Protein AF-A0AAE3W154-F1 (afdb_monomer_lite)

Radius of gyration: 11.86 Å; chains: 1; bounding box: 26×26×31 Å

pLDDT: mean 96.84, std 4.9, range [58.5, 98.81]

Foldseek 3Di:
DDKDKAAFDVQAFQFPPPGHDGGIKMWDWDADPQKTWIWIDRPPDPDITGGVVRIDGHPDRVCRVVSVVVVRVVTHDPPD

Secondary structure (DSSP, 8-state):
-EEEEEEB-TT-EEETTTEEE-SEEEEEEEEETTEEEEEEEETT-S--EEEEEEEEE-SSGGGHHHHHHHHHHHHB-S--

Sequence (80 aa):
MADADIVAGPGGVMTDEVGVVTGELTLRSEVVDGHAVLRVQYKDAEEWYAVTGGKAALKDPADLDAVHAIAVGLLHRPEG

Organism: NCBI:txid137267

Structure (mmCIF, N/CA/C/O backbone):
data_AF-A0AAE3W154-F1
#
_entry.id   AF-A0AAE3W154-F1
#
loop_
_atom_site.group_PDB
_atom_site.id
_atom_site.type_symbol
_atom_site.label_atom_id
_atom_site.label_alt_id
_atom_site.label_comp_id
_atom_site.label_asym_id
_atom_site.label_entity_id
_atom_site.label_seq_id
_atom_site.pdbx_PDB_ins_code
_atom_site.Cartn_x
_atom_site.Cartn_y
_atom_site.Cartn_z
_atom_site.occupancy
_atom_site.B_iso_or_equiv
_atom_site.auth_seq_id
_atom_site.auth_comp_id
_atom_site.auth_asym_id
_atom_site.auth_atom_id
_atom_site.pdbx_PDB_model_num
ATOM 1 N N . MET A 1 1 ? 11.719 0.168 -3.480 1.00 92.25 1 MET A N 1
ATOM 2 C CA . MET A 1 1 ? 10.766 -0.122 -2.391 1.00 92.25 1 MET A CA 1
ATOM 3 C C . MET A 1 1 ? 10.438 1.201 -1.739 1.00 92.25 1 MET A C 1
ATOM 5 O O . MET A 1 1 ? 11.365 1.977 -1.537 1.00 92.25 1 MET A O 1
ATOM 9 N N . ALA A 1 2 ? 9.163 1.453 -1.475 1.00 97.69 2 ALA A N 1
ATOM 10 C CA . ALA A 1 2 ? 8.656 2.681 -0.878 1.00 97.69 2 ALA A CA 1
ATOM 11 C C . ALA A 1 2 ? 7.596 2.326 0.170 1.00 97.69 2 ALA A C 1
ATOM 13 O O . ALA A 1 2 ? 6.724 1.502 -0.111 1.00 97.69 2 ALA A O 1
ATOM 14 N N . ASP A 1 3 ? 7.687 2.950 1.343 1.00 98.38 3 ASP A N 1
ATOM 15 C CA . ASP A 1 3 ? 6.787 2.723 2.473 1.00 98.38 3 ASP A CA 1
ATOM 16 C C . ASP A 1 3 ? 6.131 4.050 2.888 1.00 98.38 3 ASP A C 1
ATOM 18 O O . ASP A 1 3 ? 6.774 5.102 2.862 1.00 98.38 3 ASP A O 1
ATOM 22 N N . ALA A 1 4 ? 4.866 3.993 3.304 1.00 98.62 4 ALA A N 1
ATOM 23 C CA . ALA A 1 4 ? 4.140 5.127 3.865 1.00 98.62 4 ALA A CA 1
ATOM 24 C C . ALA A 1 4 ? 3.132 4.670 4.924 1.00 98.62 4 ALA A C 1
ATOM 26 O O . ALA A 1 4 ? 2.393 3.706 4.718 1.00 98.62 4 ALA A O 1
ATOM 27 N N . ASP A 1 5 ? 3.055 5.408 6.029 1.00 98.56 5 ASP A N 1
ATOM 28 C CA . ASP A 1 5 ? 1.983 5.231 7.004 1.00 98.56 5 ASP A CA 1
ATOM 29 C C . ASP A 1 5 ? 0.685 5.844 6.477 1.00 98.56 5 ASP A C 1
ATOM 31 O O . ASP A 1 5 ? 0.658 6.980 5.988 1.00 98.56 5 ASP A O 1
ATOM 35 N N . ILE A 1 6 ? -0.410 5.094 6.593 1.00 98.44 6 ILE A N 1
ATOM 36 C CA . ILE A 1 6 ? -1.726 5.513 6.137 1.00 98.44 6 ILE A CA 1
ATOM 37 C C . ILE A 1 6 ? -2.832 5.269 7.158 1.00 98.44 6 ILE A C 1
ATOM 39 O O . ILE A 1 6 ? -2.758 4.366 7.983 1.00 98.44 6 ILE A O 1
ATOM 43 N N . VAL A 1 7 ? -3.901 6.058 7.050 1.00 98.44 7 VAL A N 1
ATOM 44 C CA . VAL A 1 7 ? -5.183 5.757 7.693 1.00 98.44 7 VAL A CA 1
ATOM 45 C C . VAL A 1 7 ? -6.132 5.262 6.612 1.00 98.44 7 VAL A C 1
ATOM 47 O O . VAL A 1 7 ? -6.439 6.000 5.673 1.00 98.44 7 VAL A O 1
ATOM 50 N N . ALA A 1 8 ? -6.564 4.006 6.719 1.00 97.31 8 ALA A N 1
ATOM 51 C C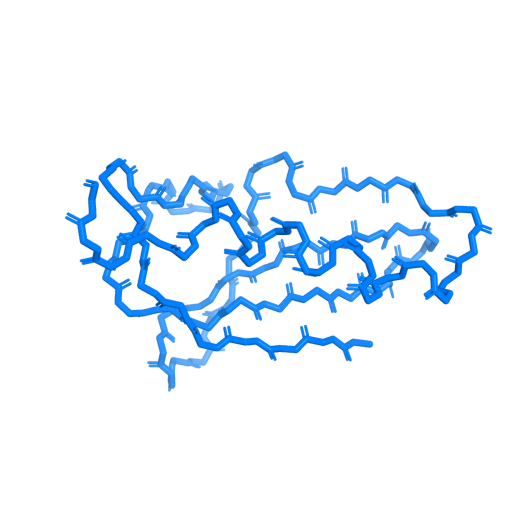A . ALA A 1 8 ? -7.460 3.404 5.742 1.00 97.31 8 ALA A CA 1
ATOM 52 C C . ALA A 1 8 ? -8.817 4.123 5.723 1.00 97.31 8 ALA A C 1
ATOM 54 O O . ALA A 1 8 ? -9.407 4.384 6.773 1.00 97.31 8 ALA A O 1
ATOM 55 N N . GLY A 1 9 ? -9.324 4.403 4.523 1.00 93.44 9 GLY A N 1
ATOM 56 C CA . GLY A 1 9 ? -10.623 5.047 4.354 1.00 93.44 9 GLY A CA 1
ATOM 57 C C . GLY A 1 9 ? -11.835 4.195 4.753 1.00 93.44 9 GLY A C 1
ATOM 58 O O . GLY A 1 9 ? -11.705 3.006 5.054 1.00 93.44 9 GLY A O 1
ATOM 59 N N . PRO A 1 10 ? -13.049 4.775 4.679 1.00 89.69 10 PRO A N 1
ATOM 60 C CA . PRO A 1 10 ? -14.304 4.045 4.820 1.00 89.69 10 PRO A CA 1
ATOM 61 C C . PRO A 1 10 ? -14.343 2.841 3.873 1.00 89.69 10 PRO A C 1
ATOM 63 O O . PRO A 1 10 ? -14.197 3.003 2.661 1.00 89.69 10 PRO A O 1
ATOM 66 N N . GLY A 1 11 ? -14.522 1.645 4.437 1.00 92.62 11 GLY A N 1
ATOM 67 C CA . GLY A 1 11 ? -14.466 0.369 3.712 1.00 92.62 11 GLY A CA 1
ATOM 68 C C . GLY A 1 11 ? -13.134 -0.381 3.822 1.00 92.62 11 GLY A C 1
ATOM 69 O O . GLY A 1 11 ? -13.090 -1.548 3.450 1.00 92.62 11 GLY A O 1
ATOM 70 N N . GLY A 1 12 ? -12.092 0.242 4.382 1.00 96.38 12 GLY A N 1
ATOM 71 C CA . GLY A 1 12 ? -10.789 -0.376 4.621 1.00 96.38 12 GLY A CA 1
ATOM 72 C C . GLY A 1 12 ? -9.998 -0.692 3.350 1.00 96.38 12 GLY A C 1
ATOM 73 O O . GLY A 1 12 ? -10.316 -0.230 2.254 1.00 96.38 12 GLY A O 1
ATOM 74 N N . VAL A 1 13 ? -8.940 -1.485 3.511 1.00 98.19 13 VAL A N 1
ATOM 75 C CA . VAL A 1 13 ? -8.140 -2.049 2.419 1.00 98.19 13 VAL A CA 1
ATOM 76 C C . VAL A 1 13 ? -8.471 -3.532 2.316 1.00 98.19 13 VAL A C 1
ATOM 78 O O . VAL A 1 13 ? -8.331 -4.263 3.292 1.00 98.19 13 VAL A O 1
ATOM 81 N N . MET A 1 14 ? -8.923 -3.981 1.146 1.00 98.31 14 MET A N 1
ATOM 82 C CA . MET A 1 14 ? -9.134 -5.407 0.897 1.00 98.31 14 MET A CA 1
ATOM 83 C C . MET A 1 14 ? -7.783 -6.105 0.701 1.00 98.31 14 MET A C 1
ATOM 85 O O . MET A 1 14 ? -6.945 -5.634 -0.072 1.00 98.31 14 MET A O 1
ATOM 89 N N . THR A 1 15 ? -7.598 -7.224 1.391 1.00 98.62 15 THR A N 1
ATOM 90 C CA . THR A 1 15 ? -6.409 -8.077 1.328 1.00 98.62 15 THR A CA 1
ATOM 91 C C . THR A 1 15 ? -6.777 -9.500 0.941 1.00 98.62 15 THR A C 1
ATOM 93 O O . THR A 1 15 ? -7.897 -9.954 1.202 1.00 98.62 15 THR A O 1
ATOM 96 N N . ASP A 1 16 ? -5.831 -10.208 0.332 1.00 98.31 16 ASP A N 1
ATOM 97 C CA . ASP A 1 16 ? -6.060 -11.569 -0.152 1.00 98.31 16 ASP A CA 1
ATOM 98 C C . ASP A 1 16 ? -6.152 -12.585 1.000 1.00 98.31 16 ASP A C 1
ATOM 100 O O . ASP A 1 16 ? -6.874 -13.577 0.896 1.00 98.31 16 ASP A O 1
ATOM 104 N N . GLU A 1 17 ? -5.447 -12.342 2.107 1.00 98.19 17 GLU A N 1
ATOM 105 C CA . GLU A 1 17 ? -5.319 -13.288 3.215 1.00 98.19 17 GLU A CA 1
ATOM 106 C C . GLU A 1 17 ? -6.412 -13.132 4.277 1.00 98.19 17 GLU A C 1
ATOM 108 O O . GLU A 1 17 ? -6.985 -14.128 4.722 1.00 98.19 17 GLU A O 1
ATOM 113 N N . VAL A 1 18 ? -6.698 -11.898 4.708 1.00 97.62 18 VAL A N 1
ATOM 114 C CA . VAL A 1 18 ? -7.543 -11.633 5.892 1.00 97.62 18 VAL A CA 1
ATOM 115 C C . VAL A 1 18 ? -8.797 -10.817 5.581 1.00 97.62 18 VAL A C 1
ATOM 117 O O . VAL A 1 18 ? -9.571 -10.487 6.480 1.00 97.62 18 VAL A O 1
ATOM 120 N N . GLY A 1 19 ? -9.049 -10.517 4.307 1.00 97.94 19 GLY A N 1
ATOM 121 C CA . GLY A 1 19 ? -10.172 -9.685 3.895 1.00 97.94 19 GLY A CA 1
ATOM 122 C C . GLY A 1 19 ? -9.908 -8.208 4.173 1.00 97.94 19 GLY A C 1
ATOM 123 O O . GLY A 1 19 ? -8.854 -7.684 3.823 1.00 97.94 19 GLY A O 1
ATOM 124 N N . VAL A 1 20 ? -10.874 -7.498 4.753 1.00 98.12 20 VAL A N 1
ATOM 125 C CA . VAL A 1 20 ? -10.763 -6.046 4.949 1.00 98.12 20 VAL A CA 1
ATOM 126 C C . VAL A 1 20 ? -9.949 -5.718 6.201 1.00 98.12 20 VAL A C 1
ATOM 128 O O . VAL A 1 20 ? -10.334 -6.098 7.305 1.00 98.12 20 VAL A O 1
ATOM 131 N N . VAL A 1 21 ? -8.888 -4.924 6.040 1.00 97.75 21 VAL A N 1
ATOM 132 C CA . VAL A 1 21 ? -8.130 -4.307 7.141 1.00 97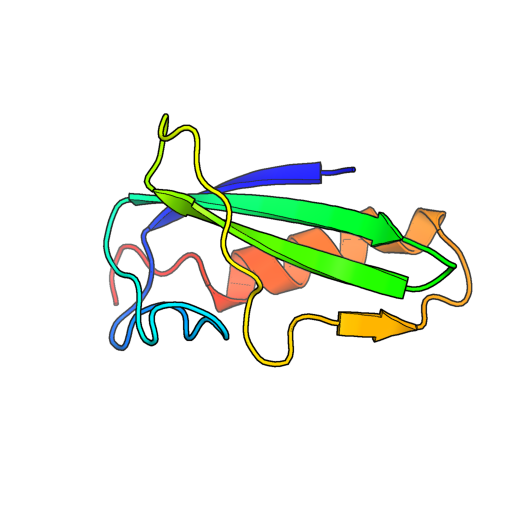.75 21 VAL A CA 1
ATOM 133 C C . VAL A 1 21 ? -8.437 -2.809 7.246 1.00 97.75 21 VAL A C 1
ATOM 135 O O . VAL A 1 21 ? -8.658 -2.128 6.244 1.00 97.75 21 VAL A O 1
ATOM 138 N N . THR A 1 22 ? -8.480 -2.275 8.465 1.00 97.19 22 THR A N 1
ATOM 139 C CA . THR A 1 22 ? -8.916 -0.894 8.758 1.00 97.19 22 THR A CA 1
ATOM 140 C C . THR A 1 22 ? -8.002 -0.217 9.776 1.00 97.19 22 THR A C 1
ATOM 142 O O . THR A 1 22 ? -7.336 -0.906 10.540 1.00 97.19 22 THR A O 1
ATOM 145 N N . GLY A 1 23 ? -8.066 1.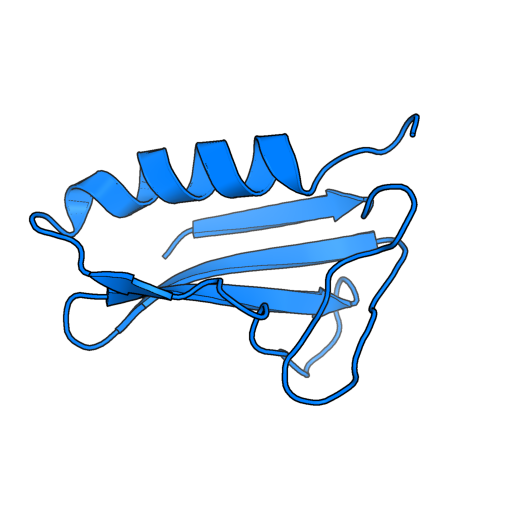111 9.886 1.00 96.81 23 GLY A N 1
ATOM 146 C CA . GLY A 1 23 ? -7.320 1.873 10.894 1.00 96.81 23 GLY A CA 1
ATOM 147 C C . GLY A 1 23 ? -5.952 2.331 10.392 1.00 96.81 23 GLY A C 1
ATOM 148 O O . GLY A 1 23 ? -5.811 2.651 9.210 1.00 96.81 23 GLY A O 1
ATOM 149 N N . GLU A 1 24 ? -4.971 2.399 11.295 1.00 98.25 24 GLU A N 1
ATOM 150 C CA . GLU A 1 24 ? -3.592 2.780 10.972 1.00 98.25 24 GLU A CA 1
ATOM 151 C C . GLU A 1 24 ? -2.822 1.598 10.382 1.00 98.25 24 GLU A C 1
ATOM 153 O O . GLU A 1 24 ? -2.664 0.549 11.015 1.00 98.25 24 GLU A O 1
ATOM 158 N N . LEU A 1 25 ? -2.329 1.783 9.163 1.00 98.62 25 LEU A N 1
ATOM 159 C CA . LEU A 1 25 ? -1.600 0.781 8.402 1.00 98.62 25 LEU A CA 1
ATOM 160 C C . LEU A 1 25 ? -0.266 1.357 7.930 1.00 98.62 25 LEU A C 1
ATOM 162 O O . LEU A 1 25 ? -0.141 2.564 7.730 1.00 98.62 25 LEU A O 1
ATOM 166 N N . THR A 1 26 ? 0.694 0.489 7.647 1.00 98.75 26 THR A N 1
ATOM 167 C CA . THR A 1 26 ? 1.845 0.837 6.808 1.00 98.75 26 THR A CA 1
ATOM 168 C C . THR A 1 26 ? 1.637 0.190 5.443 1.00 98.75 26 THR A C 1
ATOM 170 O O . THR A 1 26 ? 1.456 -1.024 5.348 1.00 98.75 26 THR A O 1
ATOM 173 N N . LEU A 1 27 ? 1.635 0.999 4.384 1.00 98.75 27 LEU A N 1
ATOM 174 C CA . LEU A 1 27 ? 1.614 0.556 2.992 1.00 98.75 27 LEU A CA 1
ATOM 175 C C . LEU A 1 27 ? 3.048 0.419 2.485 1.00 98.75 27 LEU A C 1
ATOM 177 O O . LEU A 1 27 ? 3.828 1.361 2.593 1.00 98.75 27 LEU A O 1
ATOM 181 N N . ARG A 1 28 ? 3.354 -0.713 1.854 1.00 98.81 28 ARG A N 1
ATOM 182 C CA . ARG A 1 28 ? 4.600 -0.972 1.131 1.00 98.81 28 ARG A CA 1
ATOM 183 C C . ARG A 1 28 ? 4.322 -1.183 -0.346 1.00 98.81 28 ARG A C 1
ATOM 185 O O . ARG A 1 28 ? 3.431 -1.944 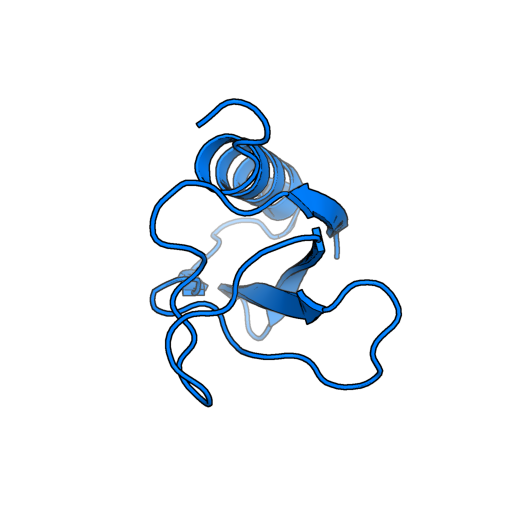-0.720 1.00 98.81 28 ARG A O 1
ATOM 192 N N . SER A 1 29 ? 5.136 -0.556 -1.184 1.00 98.75 29 SER A N 1
ATOM 193 C CA . SER A 1 29 ? 5.222 -0.807 -2.620 1.00 98.75 29 SER A CA 1
ATOM 194 C C . SER A 1 29 ? 6.625 -1.284 -2.973 1.00 98.75 29 SER A C 1
ATOM 196 O O . SER A 1 29 ? 7.627 -0.649 -2.636 1.00 98.75 29 SER A O 1
ATOM 198 N N . GLU A 1 30 ? 6.728 -2.389 -3.697 1.00 98.38 30 GLU A N 1
ATOM 199 C CA . GLU A 1 30 ? 8.010 -2.955 -4.118 1.00 98.38 30 GLU A CA 1
ATOM 200 C C . GLU A 1 30 ? 7.936 -3.564 -5.517 1.00 98.38 30 GLU A C 1
ATOM 202 O O . GLU A 1 30 ? 6.854 -3.877 -6.008 1.00 98.38 30 GLU A O 1
ATOM 207 N N . VAL A 1 31 ? 9.095 -3.709 -6.168 1.00 98.44 31 VAL A N 1
ATOM 208 C CA . VAL A 1 31 ? 9.194 -4.403 -7.455 1.00 98.44 31 VAL A CA 1
ATOM 209 C C . VAL A 1 31 ? 9.594 -5.850 -7.206 1.00 98.44 31 VAL A C 1
ATOM 211 O O . VAL A 1 31 ? 10.690 -6.107 -6.715 1.00 98.44 31 VAL A O 1
ATOM 214 N N . VAL A 1 32 ? 8.730 -6.786 -7.589 1.00 97.81 32 VAL A N 1
ATOM 215 C CA . VAL A 1 32 ? 8.979 -8.232 -7.543 1.00 97.81 32 VAL A CA 1
ATOM 216 C C . VAL A 1 32 ? 8.758 -8.791 -8.941 1.00 97.81 32 VAL A C 1
ATOM 218 O O . VAL A 1 32 ? 7.674 -8.636 -9.502 1.00 97.81 32 VAL A O 1
ATOM 221 N N . ASP A 1 33 ? 9.787 -9.401 -9.528 1.00 96.88 33 ASP A N 1
ATOM 222 C CA . ASP A 1 33 ? 9.735 -9.998 -10.872 1.00 96.88 33 ASP A CA 1
ATOM 223 C C . ASP A 1 33 ? 9.130 -9.059 -11.936 1.00 96.88 33 ASP A C 1
AT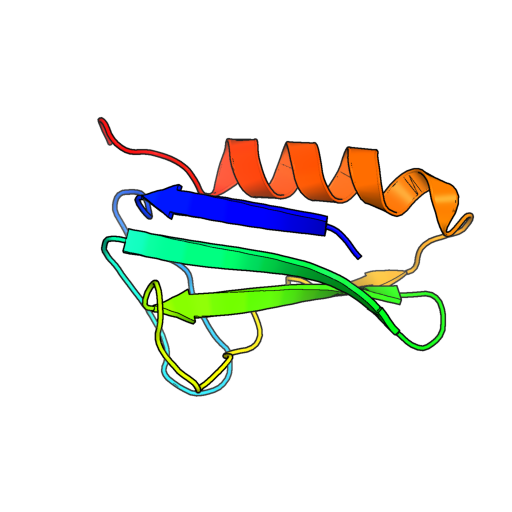OM 225 O O . ASP A 1 33 ? 8.243 -9.434 -12.705 1.00 96.88 33 ASP A O 1
ATOM 229 N N . GLY A 1 34 ? 9.556 -7.790 -11.935 1.00 97.69 34 GLY A N 1
ATOM 230 C CA . GLY A 1 34 ? 9.073 -6.763 -12.869 1.00 97.69 34 GLY A CA 1
ATOM 231 C C . GLY A 1 34 ? 7.654 -6.246 -12.597 1.00 97.69 34 GLY A C 1
ATOM 232 O O . GLY A 1 34 ? 7.105 -5.516 -13.418 1.00 97.69 34 GLY A O 1
ATOM 233 N N . HIS A 1 35 ? 7.045 -6.601 -11.466 1.00 98.44 35 HIS A N 1
ATOM 234 C CA . HIS A 1 35 ? 5.728 -6.113 -11.063 1.00 98.44 35 HIS A CA 1
ATOM 235 C C . HIS A 1 35 ? 5.835 -5.200 -9.849 1.00 98.44 35 HIS A C 1
ATOM 237 O O . HIS A 1 35 ? 6.511 -5.549 -8.887 1.00 98.44 35 HIS A O 1
ATOM 243 N N . ALA A 1 36 ? 5.105 -4.088 -9.853 1.00 98.50 36 ALA A N 1
ATOM 244 C CA . ALA A 1 36 ? 4.741 -3.414 -8.617 1.00 98.50 36 ALA A CA 1
ATOM 245 C C . ALA A 1 36 ? 3.834 -4.345 -7.805 1.00 98.50 36 ALA A C 1
ATOM 247 O O . ALA A 1 36 ? 2.861 -4.880 -8.342 1.00 98.50 36 ALA A O 1
ATOM 248 N N . VAL A 1 37 ? 4.153 -4.528 -6.529 1.00 98.62 37 VAL A N 1
ATOM 249 C CA . VAL A 1 37 ? 3.366 -5.287 -5.558 1.00 98.62 37 VAL A CA 1
ATOM 250 C C . VAL A 1 37 ? 3.103 -4.389 -4.357 1.00 98.62 37 VAL A C 1
ATOM 252 O O . VAL A 1 37 ? 4.035 -3.805 -3.802 1.00 98.62 37 VAL A O 1
ATOM 255 N N . LEU A 1 38 ? 1.832 -4.272 -3.980 1.00 98.75 38 LEU A N 1
ATOM 256 C CA . LEU A 1 38 ? 1.370 -3.539 -2.810 1.00 98.75 38 LEU A CA 1
ATOM 257 C C . LEU A 1 38 ? 1.073 -4.508 -1.668 1.00 98.75 38 LEU A C 1
ATOM 259 O O . LEU A 1 38 ? 0.352 -5.495 -1.841 1.00 98.75 38 LEU A O 1
ATOM 263 N N . ARG A 1 39 ? 1.599 -4.196 -0.488 1.00 98.75 39 ARG A N 1
ATOM 264 C CA . ARG A 1 39 ? 1.327 -4.911 0.758 1.00 98.75 39 ARG A CA 1
ATOM 265 C C . ARG A 1 39 ? 0.966 -3.920 1.847 1.00 98.75 39 ARG A C 1
ATOM 267 O O . ARG A 1 39 ? 1.461 -2.796 1.842 1.00 98.75 39 ARG A O 1
ATOM 274 N N . VAL A 1 40 ? 0.139 -4.340 2.789 1.00 98.75 40 VAL A N 1
ATOM 275 C CA . VAL A 1 40 ? -0.178 -3.563 3.986 1.00 98.75 40 VAL A CA 1
ATOM 276 C C . VAL A 1 40 ? 0.085 -4.388 5.227 1.00 98.75 40 VAL A C 1
ATOM 278 O O . VAL A 1 40 ? -0.124 -5.595 5.234 1.00 98.75 40 VAL A O 1
ATOM 281 N N . GLN A 1 41 ? 0.499 -3.726 6.289 1.00 98.62 41 GLN A N 1
ATOM 282 C CA . GLN A 1 41 ? 0.455 -4.272 7.636 1.00 98.62 41 GLN A CA 1
ATOM 283 C C . GLN A 1 41 ? -0.322 -3.317 8.529 1.00 98.62 41 GLN A C 1
ATOM 285 O O . GLN A 1 41 ? -0.429 -2.127 8.222 1.00 98.62 41 GLN A O 1
ATOM 290 N N . TYR A 1 42 ? -0.806 -3.809 9.665 1.00 98.44 42 TYR A N 1
ATOM 291 C CA . TYR A 1 42 ? -1.087 -2.899 10.771 1.00 98.44 42 TYR A CA 1
ATOM 292 C C . TYR A 1 42 ? 0.202 -2.174 11.147 1.00 98.44 42 TYR A C 1
ATOM 294 O O . TYR A 1 42 ? 1.277 -2.775 11.123 1.00 98.44 42 TYR A O 1
ATOM 302 N N . LYS A 1 43 ? 0.106 -0.880 11.449 1.00 97.81 43 LYS A N 1
ATOM 303 C CA . LYS A 1 43 ? 1.284 -0.089 11.804 1.00 97.81 43 LYS A CA 1
ATOM 304 C C . LYS A 1 43 ? 2.079 -0.778 12.923 1.00 97.81 43 LYS A C 1
ATOM 306 O O . LYS A 1 43 ? 1.495 -1.242 13.900 1.00 97.81 43 LYS A O 1
ATOM 311 N N . ASP A 1 44 ? 3.394 -0.878 12.730 1.00 96.31 44 ASP A N 1
ATOM 312 C CA . ASP A 1 44 ? 4.354 -1.556 13.619 1.00 96.31 44 ASP A CA 1
ATOM 313 C C . ASP A 1 44 ? 4.114 -3.062 13.872 1.00 96.31 44 ASP A C 1
ATOM 315 O O . ASP A 1 44 ? 4.773 -3.657 14.727 1.00 96.31 44 ASP A O 1
ATOM 319 N N . ALA A 1 45 ? 3.212 -3.709 13.127 1.00 97.69 45 ALA A N 1
ATOM 320 C CA . ALA A 1 45 ? 3.075 -5.162 13.154 1.00 97.69 45 ALA A CA 1
ATOM 321 C C . ALA A 1 45 ? 4.238 -5.850 12.417 1.00 97.69 45 ALA A C 1
ATOM 323 O O . ALA A 1 45 ? 5.008 -5.218 11.698 1.00 97.69 45 ALA A O 1
ATOM 324 N N . GLU A 1 46 ? 4.368 -7.164 12.606 1.00 97.00 46 GLU A N 1
ATOM 325 C CA . GLU A 1 46 ? 5.362 -7.980 11.891 1.00 97.00 46 GLU A CA 1
ATOM 326 C C . GLU A 1 46 ? 4.807 -8.566 10.581 1.00 97.00 46 GLU A C 1
ATOM 328 O O . GLU A 1 46 ? 5.564 -8.895 9.665 1.00 97.00 46 GLU A O 1
ATOM 333 N N . GLU A 1 47 ? 3.485 -8.720 10.498 1.00 98.06 47 GLU A N 1
ATOM 334 C CA . GLU A 1 47 ? 2.811 -9.456 9.432 1.00 98.06 47 GLU A CA 1
ATOM 335 C C . GLU A 1 47 ? 2.298 -8.532 8.323 1.00 98.06 47 GLU A C 1
ATOM 337 O O . GLU A 1 47 ? 1.615 -7.541 8.583 1.00 98.06 47 GLU A O 1
ATOM 342 N N . TRP A 1 48 ? 2.603 -8.904 7.077 1.00 98.44 48 TRP A N 1
ATOM 343 C CA . TRP A 1 48 ? 2.217 -8.185 5.865 1.00 98.44 48 TRP A CA 1
ATOM 344 C C . TRP A 1 48 ? 1.189 -8.980 5.064 1.00 98.44 48 TRP A C 1
ATOM 346 O O . TRP A 1 48 ? 1.381 -10.166 4.805 1.00 98.44 48 TRP A O 1
ATOM 356 N N . TYR A 1 49 ? 0.166 -8.285 4.582 1.00 98.50 49 TYR A N 1
ATOM 357 C CA . TYR A 1 49 ? -0.924 -8.817 3.771 1.00 98.50 49 TYR A CA 1
ATOM 358 C C . TYR A 1 49 ? -0.870 -8.231 2.359 1.00 98.50 49 TYR A C 1
ATOM 360 O O . TYR A 1 49 ? -0.584 -7.041 2.180 1.00 98.50 49 TYR A O 1
ATOM 368 N N . ALA A 1 50 ? -1.137 -9.042 1.339 1.00 98.50 50 ALA A N 1
ATOM 369 C CA . ALA A 1 50 ? -1.197 -8.578 -0.039 1.00 98.50 50 ALA A CA 1
ATOM 370 C C . ALA A 1 50 ? -2.469 -7.753 -0.264 1.00 98.50 50 ALA A C 1
ATOM 372 O O . ALA A 1 50 ? -3.569 -8.192 0.060 1.00 98.50 50 ALA A O 1
ATOM 373 N N . VAL A 1 51 ? -2.336 -6.559 -0.850 1.00 98.56 51 VAL A N 1
ATOM 374 C CA . VAL A 1 51 ? -3.505 -5.759 -1.241 1.00 98.56 51 VAL A CA 1
ATOM 375 C C . VAL A 1 51 ? -4.173 -6.427 -2.440 1.00 98.56 51 VAL A C 1
ATOM 377 O O . VAL A 1 51 ? -3.534 -6.616 -3.480 1.00 98.56 51 VAL A O 1
ATOM 380 N N . THR A 1 52 ? -5.468 -6.728 -2.342 1.00 98.25 52 THR A N 1
ATOM 381 C CA . THR A 1 52 ? -6.221 -7.333 -3.445 1.00 98.25 52 THR A CA 1
ATOM 382 C C . THR A 1 52 ? -6.224 -6.404 -4.657 1.00 98.25 52 THR A C 1
ATOM 384 O O . THR A 1 52 ? -6.603 -5.236 -4.573 1.00 98.25 52 THR A O 1
ATOM 387 N N . GLY A 1 53 ? -5.779 -6.916 -5.807 1.00 97.19 53 GLY A N 1
ATOM 388 C CA . GLY A 1 53 ? -5.602 -6.120 -7.030 1.00 97.19 53 GLY A CA 1
ATOM 389 C C . GLY A 1 53 ? -4.380 -5.189 -7.014 1.00 97.19 53 GLY A C 1
ATOM 390 O O . GLY A 1 53 ? -4.125 -4.500 -7.998 1.00 97.19 53 GLY A O 1
ATOM 391 N N . GLY A 1 54 ? -3.581 -5.194 -5.946 1.00 97.56 54 GLY A N 1
ATOM 392 C CA . GLY A 1 54 ? -2.383 -4.373 -5.765 1.00 97.56 54 GLY A CA 1
ATOM 393 C C . GLY A 1 54 ? -1.142 -4.878 -6.504 1.00 97.56 54 GLY A C 1
ATOM 394 O O . GLY A 1 54 ? -0.029 -4.661 -6.034 1.00 97.56 54 GLY A O 1
ATOM 395 N N . LYS A 1 55 ? -1.301 -5.575 -7.636 1.00 98.19 55 LYS A N 1
ATOM 396 C CA . LYS A 1 55 ? -0.191 -6.072 -8.459 1.00 98.19 55 LYS A CA 1
ATOM 397 C C . LYS A 1 55 ? -0.348 -5.630 -9.909 1.00 98.19 55 LYS A C 1
ATOM 399 O O . LYS A 1 55 ? -1.366 -5.912 -10.534 1.00 98.19 55 LYS A O 1
ATOM 404 N N . ALA A 1 56 ? 0.688 -5.012 -10.467 1.00 98.12 56 ALA A N 1
ATOM 405 C CA . ALA A 1 56 ? 0.713 -4.589 -11.866 1.00 98.12 56 ALA A CA 1
ATOM 406 C C . ALA A 1 56 ? 2.123 -4.695 -12.454 1.00 98.12 56 ALA A C 1
ATOM 408 O O . ALA A 1 56 ? 3.105 -4.438 -11.763 1.00 98.12 56 ALA A O 1
ATOM 409 N N . ALA A 1 57 ? 2.236 -5.068 -13.730 1.00 98.06 57 ALA A N 1
ATOM 410 C CA . ALA A 1 57 ? 3.521 -5.061 -14.425 1.00 98.06 57 ALA A CA 1
ATOM 411 C C . ALA A 1 57 ? 4.046 -3.623 -14.569 1.00 98.06 57 ALA A C 1
ATOM 413 O O . ALA A 1 57 ? 3.293 -2.723 -14.945 1.00 98.06 57 ALA A O 1
ATOM 414 N N . LEU A 1 58 ? 5.337 -3.425 -14.309 1.00 97.31 58 LEU A N 1
ATOM 415 C CA . LEU A 1 58 ? 6.036 -2.171 -14.565 1.00 97.31 58 LEU A CA 1
ATOM 416 C C . LEU A 1 58 ? 6.945 -2.322 -15.779 1.00 97.31 58 LEU A C 1
ATOM 418 O O . LEU A 1 58 ? 7.656 -3.315 -15.925 1.00 97.31 58 LEU A O 1
ATOM 422 N N . LYS A 1 59 ? 6.939 -1.310 -16.648 1.00 96.44 59 LYS A N 1
ATOM 423 C CA . LYS A 1 59 ? 7.876 -1.240 -17.773 1.00 96.44 59 LYS A CA 1
ATOM 424 C C . LYS A 1 59 ? 9.259 -0.776 -17.314 1.00 96.44 59 LYS A C 1
ATOM 426 O O . LYS A 1 59 ? 10.256 -1.300 -17.801 1.00 96.44 59 LYS A O 1
ATOM 431 N N . ASP A 1 60 ? 9.298 0.181 -16.392 1.00 97.38 60 ASP A N 1
ATOM 432 C CA . ASP A 1 60 ? 10.511 0.684 -15.758 1.00 97.38 60 ASP A CA 1
ATOM 433 C C . ASP A 1 60 ? 10.355 0.594 -14.227 1.00 97.38 60 ASP A C 1
ATOM 435 O O . ASP A 1 60 ? 9.381 1.120 -13.684 1.00 97.38 60 ASP A O 1
ATOM 439 N N . PRO A 1 61 ? 11.272 -0.068 -13.496 1.00 96.25 61 PRO A N 1
ATOM 440 C CA . PRO A 1 61 ? 11.265 -0.066 -12.034 1.00 96.25 61 PRO A CA 1
ATOM 441 C C . PRO A 1 61 ? 11.302 1.335 -11.403 1.00 96.25 61 PRO A C 1
ATOM 443 O O . PRO A 1 61 ? 10.854 1.485 -10.266 1.00 96.25 61 PRO A O 1
ATOM 446 N N . ALA A 1 62 ? 11.811 2.350 -12.113 1.00 96.75 62 ALA A N 1
ATOM 447 C CA . ALA A 1 62 ? 11.807 3.740 -11.658 1.00 96.75 62 ALA A CA 1
ATOM 448 C C . ALA A 1 62 ? 10.390 4.334 -11.538 1.00 96.75 62 ALA A C 1
ATOM 450 O O . ALA A 1 62 ? 10.189 5.276 -10.775 1.00 96.75 62 ALA A O 1
ATOM 451 N N . ASP A 1 63 ? 9.392 3.754 -12.215 1.00 97.75 63 ASP A N 1
ATOM 452 C CA . ASP A 1 63 ? 7.993 4.191 -12.125 1.00 97.75 63 ASP A CA 1
ATOM 453 C C . ASP A 1 63 ? 7.325 3.792 -10.792 1.00 97.75 63 ASP A C 1
ATOM 455 O O . ASP A 1 63 ? 6.188 4.193 -10.522 1.00 97.75 63 ASP A O 1
ATOM 459 N N . LEU A 1 64 ? 8.005 3.013 -9.935 1.00 98.50 64 LEU A N 1
ATOM 460 C CA . LEU A 1 64 ? 7.458 2.553 -8.656 1.00 98.50 64 LEU A CA 1
ATOM 461 C C . LEU A 1 64 ? 7.004 3.718 -7.766 1.00 98.50 64 LEU A C 1
ATOM 463 O O . LEU A 1 64 ? 5.943 3.617 -7.155 1.00 98.50 64 LEU A O 1
ATOM 467 N N . ASP A 1 65 ? 7.761 4.816 -7.713 1.00 98.12 65 ASP A N 1
ATOM 468 C CA . ASP A 1 65 ? 7.433 5.964 -6.857 1.00 98.12 65 ASP A CA 1
ATOM 469 C C . ASP A 1 65 ? 6.122 6.639 -7.290 1.00 98.12 65 ASP A C 1
ATOM 471 O O . ASP A 1 65 ? 5.315 7.043 -6.451 1.00 98.12 65 ASP A O 1
ATOM 475 N N . ALA A 1 66 ? 5.855 6.695 -8.600 1.00 98.25 66 ALA A N 1
ATOM 476 C CA . ALA A 1 66 ? 4.599 7.220 -9.130 1.00 98.25 66 ALA A CA 1
ATOM 477 C C . ALA A 1 66 ? 3.411 6.304 -8.79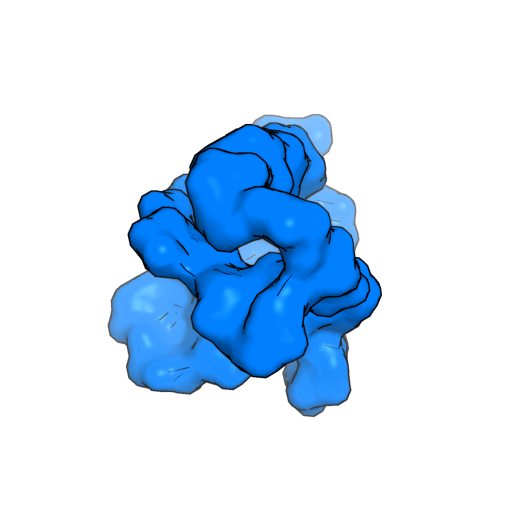0 1.00 98.25 66 ALA A C 1
ATOM 479 O O . ALA A 1 66 ? 2.351 6.785 -8.381 1.00 98.25 66 ALA A O 1
ATOM 480 N N . VAL A 1 67 ? 3.590 4.982 -8.901 1.00 98.19 67 VAL A N 1
ATOM 481 C CA . VAL A 1 67 ? 2.574 4.002 -8.478 1.00 98.19 67 VAL A CA 1
ATOM 482 C C . VAL A 1 67 ? 2.322 4.086 -6.974 1.00 98.19 67 VAL A C 1
ATOM 484 O O . VAL A 1 67 ? 1.167 4.083 -6.550 1.00 98.19 67 VAL A O 1
ATOM 487 N N . HIS A 1 68 ? 3.380 4.207 -6.172 1.00 98.62 68 HIS A N 1
ATOM 488 C CA . HIS A 1 68 ? 3.281 4.351 -4.724 1.00 98.62 68 HIS A CA 1
ATOM 489 C C . HIS A 1 68 ? 2.502 5.616 -4.343 1.00 98.62 68 HIS A C 1
ATOM 491 O O . HIS A 1 68 ? 1.574 5.541 -3.541 1.00 98.62 68 HIS A O 1
ATOM 497 N N . ALA A 1 69 ? 2.797 6.757 -4.974 1.00 98.62 69 ALA A N 1
ATOM 498 C CA . ALA A 1 69 ? 2.078 8.008 -4.734 1.00 98.62 69 ALA A CA 1
ATOM 499 C C . ALA A 1 69 ? 0.572 7.894 -5.041 1.00 98.62 69 ALA A C 1
ATOM 501 O O . ALA A 1 69 ? -0.255 8.375 -4.264 1.00 98.62 69 ALA A O 1
ATOM 502 N N . ILE A 1 70 ? 0.203 7.217 -6.135 1.00 98.25 70 ILE A N 1
ATOM 503 C CA . ILE A 1 70 ? -1.204 6.931 -6.462 1.00 98.25 70 ILE A CA 1
ATOM 504 C C . ILE A 1 70 ? -1.832 6.026 -5.397 1.00 98.25 70 ILE A C 1
ATOM 506 O O . ILE A 1 70 ? -2.926 6.318 -4.919 1.00 98.25 70 ILE A O 1
ATOM 510 N N . ALA A 1 71 ? -1.152 4.947 -5.005 1.00 98.06 71 ALA A N 1
ATOM 511 C CA . ALA A 1 71 ? -1.657 4.012 -4.004 1.00 98.06 71 ALA A CA 1
ATOM 512 C C . ALA A 1 71 ? -1.899 4.698 -2.649 1.00 98.06 71 ALA A C 1
ATOM 514 O O . ALA A 1 71 ? -2.965 4.522 -2.061 1.00 98.06 71 ALA A O 1
ATOM 515 N N . VAL A 1 72 ? -0.971 5.546 -2.194 1.00 98.38 72 VAL A N 1
ATOM 516 C CA . VAL A 1 72 ? -1.158 6.372 -0.992 1.00 98.38 72 VAL A CA 1
ATOM 517 C C . VAL A 1 72 ? -2.369 7.287 -1.156 1.00 98.38 72 VAL A C 1
ATOM 519 O O . VAL A 1 72 ? -3.244 7.276 -0.298 1.00 98.38 72 VAL A O 1
ATOM 522 N N . GLY A 1 73 ? -2.477 8.022 -2.268 1.00 96.88 73 GLY A N 1
ATOM 523 C CA . GLY A 1 73 ? -3.601 8.934 -2.510 1.00 96.88 73 GLY A CA 1
ATOM 524 C C . GLY A 1 73 ? -4.974 8.251 -2.576 1.00 96.88 73 GLY A C 1
ATOM 525 O O . GLY A 1 73 ? -5.981 8.870 -2.242 1.00 96.88 73 GLY A O 1
ATOM 526 N N . LEU A 1 74 ? -5.031 6.978 -2.981 1.00 95.75 74 LEU A N 1
ATOM 527 C CA . LEU A 1 74 ? -6.269 6.193 -3.016 1.00 95.75 74 LEU A CA 1
ATOM 528 C C . LEU A 1 74 ? -6.645 5.607 -1.649 1.00 95.75 74 LEU A C 1
ATOM 530 O O . LEU A 1 74 ? -7.830 5.537 -1.320 1.00 95.75 74 LEU A O 1
ATOM 534 N N . LEU A 1 75 ? -5.656 5.156 -0.873 1.00 96.69 75 LEU A N 1
ATOM 535 C CA . LEU A 1 75 ? -5.887 4.376 0.347 1.00 96.69 75 LEU A CA 1
ATOM 536 C C . LEU A 1 75 ? -5.848 5.219 1.629 1.00 96.69 75 LEU A C 1
ATOM 538 O O . LEU A 1 75 ? -6.568 4.907 2.578 1.00 96.69 75 LEU A O 1
ATOM 542 N N . HIS A 1 76 ? -5.048 6.288 1.660 1.00 97.38 76 HIS A N 1
ATOM 543 C CA . HIS A 1 76 ? -4.946 7.209 2.789 1.00 97.38 76 HIS A CA 1
ATOM 544 C C . HIS A 1 76 ? -6.139 8.171 2.801 1.00 97.38 76 HIS A C 1
ATOM 546 O O . HIS A 1 76 ? -6.110 9.220 2.156 1.00 97.38 76 HIS A O 1
ATOM 552 N N . ARG A 1 77 ? -7.202 7.831 3.540 1.00 94.88 77 ARG A N 1
ATOM 553 C CA . ARG A 1 77 ? -8.399 8.682 3.678 1.00 94.88 77 ARG A CA 1
ATOM 554 C C . ARG A 1 77 ? -8.762 8.880 5.161 1.00 94.88 77 ARG A C 1
ATOM 556 O O . ARG A 1 77 ? -9.726 8.277 5.625 1.00 94.88 77 ARG A O 1
ATOM 563 N N . PRO A 1 78 ? -8.010 9.716 5.908 1.00 88.62 78 PRO A N 1
ATOM 564 C CA . PRO A 1 78 ? -8.193 9.914 7.352 1.00 88.62 78 PRO A CA 1
ATOM 565 C C . PRO A 1 78 ? -9.499 10.628 7.724 1.00 88.62 78 PRO A C 1
ATOM 567 O O . PRO A 1 78 ? -9.990 10.443 8.833 1.00 88.62 78 PRO A O 1
ATOM 570 N N . GLU A 1 79 ? -10.066 11.428 6.817 1.00 84.69 79 GLU A N 1
ATOM 571 C CA . GLU A 1 79 ? -11.314 12.171 7.065 1.00 84.69 79 GLU A CA 1
ATOM 572 C C . GLU A 1 79 ? -12.568 11.482 6.500 1.00 84.69 79 GLU A C 1
ATOM 574 O O . GLU A 1 79 ? -13.676 11.848 6.883 1.00 84.69 79 GLU A O 1
ATOM 579 N N . GLY A 1 80 ? -12.387 10.441 5.674 1.00 58.50 80 GLY A N 1
ATOM 580 C CA . GLY A 1 80 ? -13.464 9.633 5.090 1.00 58.50 80 GLY A CA 1
ATOM 581 C C . GLY A 1 80 ? -14.220 10.253 3.925 1.00 58.50 80 GLY A C 1
ATOM 582 O O . GLY A 1 80 ? -14.811 11.335 4.090 1.00 58.50 80 GLY A O 1
#